Protein AF-A0A970UV21-F1 (afdb_monomer)

Secondary structure (DSSP, 8-state):
--HHHHHHHHHHHHHHTT-HHHHHHHHTS-HHHHHHHHT-SSGGG--HHHHHHHHHHHHHHHHHHHS-GGGGSSS--

pLDDT: mean 85.82, std 15.99, range [39.19, 96.88]

Mean predicted aligned error: 6.58 Å

Foldseek 3Di:
DDPLVVLVVLCVLCVVVVCLVVLCVQLVHDSVLLVVLSVDPDPVVCDDSSVSSVVSSVVVVVVSVVPPPVVVPPVPD

Solvent-accessible surface area (backbone atoms only — not comparable to full-atom values): 4531 Å² total; per-residue (Å²): 134,56,72,64,56,53,37,48,52,51,49,49,59,38,50,75,72,66,36,55,62,54,49,13,60,78,46,73,48,56,53,68,53,47,54,52,44,60,67,44,90,51,74,89,66,51,46,74,72,29,34,42,35,52,56,48,50,51,53,50,48,50,52,60,70,64,52,62,81,73,67,74,68,71,79,77,117

Radius of gyration: 13.64 Å; Cα contacts (8 Å, |Δi|>4): 59; chains: 1; bounding box: 36×24×35 Å

Structure (mmCIF, N/CA/C/O backbone):
data_AF-A0A970UV21-F1
#
_entry.id   AF-A0A970UV21-F1
#
loop_
_atom_site.group_PDB
_atom_site.id
_atom_site.type_symbol
_atom_site.label_atom_id
_atom_site.label_alt_id
_atom_site.label_comp_id
_atom_site.label_asym_id
_atom_site.label_entity_id
_atom_site.label_seq_id
_atom_site.pdbx_PDB_ins_code
_atom_site.Cartn_x
_atom_site.Cartn_y
_atom_site.Cartn_z
_atom_site.occupancy
_atom_site.B_iso_or_equiv
_atom_site.auth_seq_id
_atom_site.auth_comp_id
_atom_site.auth_asym_id
_atom_site.auth_atom_id
_atom_site.pdbx_PDB_model_num
ATOM 1 N N . M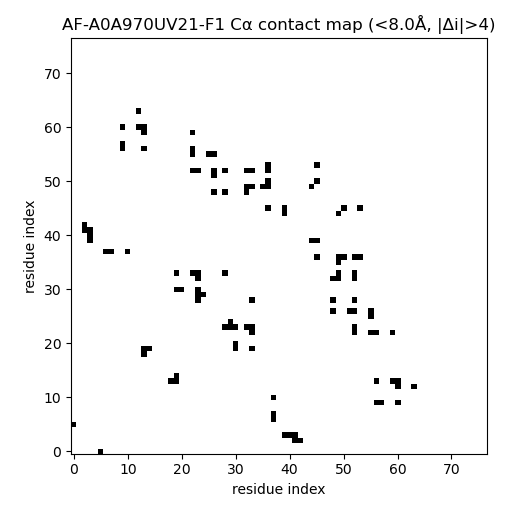ET A 1 1 ? 5.468 12.650 9.802 1.00 63.62 1 MET A N 1
ATOM 2 C CA . MET A 1 1 ? 4.875 12.427 8.472 1.00 63.62 1 MET A CA 1
ATOM 3 C C . MET A 1 1 ? 3.444 11.999 8.693 1.00 63.62 1 MET A C 1
ATOM 5 O O . MET A 1 1 ? 3.219 11.080 9.477 1.00 63.62 1 MET A O 1
ATOM 9 N N . GLU A 1 2 ? 2.492 12.715 8.113 1.00 85.19 2 GLU A N 1
ATOM 10 C CA . GLU A 1 2 ? 1.077 12.391 8.281 1.00 85.19 2 GLU A CA 1
ATOM 11 C C . GLU A 1 2 ? 0.723 11.125 7.485 1.00 85.19 2 GLU A C 1
ATOM 13 O O . GLU A 1 2 ? 1.278 10.867 6.418 1.00 85.19 2 GLU A O 1
ATOM 18 N N . PHE A 1 3 ? -0.226 10.323 7.976 1.00 88.00 3 PHE A N 1
ATOM 19 C CA . PHE A 1 3 ? -0.656 9.071 7.331 1.00 88.00 3 PHE A CA 1
ATOM 20 C C . PHE A 1 3 ? -0.971 9.229 5.834 1.00 88.00 3 PHE A C 1
ATOM 22 O O . PHE A 1 3 ? -0.576 8.411 5.003 1.00 88.00 3 PHE A O 1
ATOM 29 N N . LYS A 1 4 ? -1.669 10.312 5.481 1.00 89.75 4 LYS A N 1
ATOM 30 C CA . LYS A 1 4 ? -2.043 10.607 4.095 1.00 89.75 4 LYS A CA 1
ATOM 31 C C . LYS A 1 4 ? -0.833 10.906 3.217 1.00 89.75 4 LYS A C 1
ATOM 33 O O . LYS A 1 4 ? -0.851 10.559 2.041 1.00 89.75 4 LYS A O 1
ATOM 38 N N . GLU A 1 5 ? 0.197 11.541 3.766 1.00 90.31 5 GLU A N 1
ATOM 39 C CA . GLU A 1 5 ? 1.446 11.794 3.045 1.00 90.31 5 GLU A CA 1
ATOM 40 C C . GLU A 1 5 ? 2.162 10.476 2.757 1.00 90.31 5 GLU A C 1
ATOM 42 O O . GLU A 1 5 ? 2.546 10.237 1.616 1.00 90.31 5 GLU A O 1
ATOM 47 N N . GLN A 1 6 ? 2.228 9.577 3.746 1.00 89.50 6 GLN A N 1
ATOM 48 C CA . GLN A 1 6 ? 2.806 8.241 3.573 1.00 89.50 6 GLN A CA 1
ATOM 49 C C . GLN A 1 6 ? 2.079 7.435 2.493 1.00 89.50 6 GLN A C 1
ATOM 51 O O . GLN A 1 6 ? 2.720 6.873 1.606 1.00 89.50 6 GLN A O 1
ATOM 56 N N . LEU A 1 7 ? 0.741 7.391 2.526 1.00 92.00 7 LEU A N 1
ATOM 57 C CA . LEU A 1 7 ? -0.039 6.693 1.500 1.00 92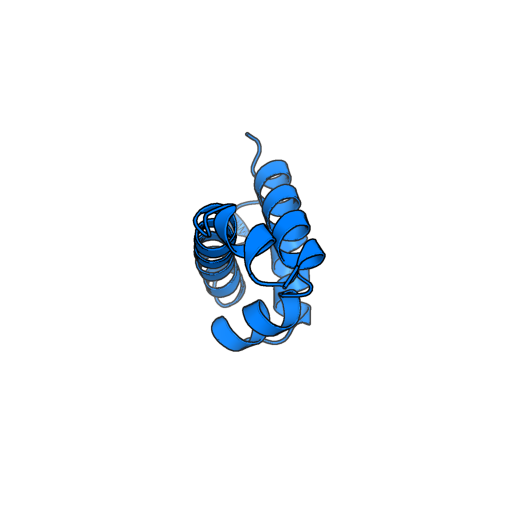.00 7 LEU A CA 1
ATOM 58 C C . LEU A 1 7 ? 0.191 7.275 0.104 1.00 92.00 7 LEU A C 1
ATOM 60 O O . LEU A 1 7 ? 0.359 6.511 -0.846 1.00 92.00 7 LEU A O 1
ATOM 64 N N . LYS A 1 8 ? 0.223 8.606 -0.020 1.00 92.56 8 LYS A N 1
ATOM 65 C CA . LYS A 1 8 ? 0.478 9.279 -1.299 1.00 92.56 8 LYS A CA 1
ATOM 66 C C . LYS A 1 8 ? 1.882 9.001 -1.822 1.00 92.56 8 LYS A C 1
ATOM 68 O O . LYS A 1 8 ? 2.024 8.728 -3.010 1.00 92.56 8 LYS A O 1
ATOM 73 N N . GLU A 1 9 ? 2.899 9.036 -0.963 1.00 92.31 9 GLU A N 1
ATOM 74 C CA . GLU A 1 9 ? 4.279 8.730 -1.352 1.00 92.31 9 GLU A CA 1
ATOM 75 C C . GLU A 1 9 ? 4.393 7.285 -1.853 1.00 92.31 9 GLU A C 1
ATOM 77 O O . GLU A 1 9 ? 4.887 7.043 -2.954 1.00 92.31 9 GLU A O 1
ATOM 82 N N . MET A 1 10 ? 3.863 6.322 -1.093 1.00 92.00 10 MET A N 1
ATOM 83 C CA . MET A 1 10 ? 3.867 4.916 -1.503 1.00 92.00 10 MET A CA 1
ATOM 84 C C . MET A 1 10 ? 3.115 4.711 -2.819 1.00 92.00 10 MET A C 1
ATOM 86 O O . MET A 1 10 ? 3.609 4.027 -3.717 1.00 92.00 10 MET A O 1
ATOM 90 N N . GLN A 1 11 ? 1.941 5.333 -2.964 1.00 93.12 11 GLN A N 1
ATOM 91 C CA . GLN A 1 11 ? 1.174 5.268 -4.201 1.00 93.12 11 GLN A CA 1
ATOM 92 C C . GLN A 1 11 ? 1.971 5.832 -5.376 1.00 93.12 11 GLN A C 1
ATOM 94 O O . GLN A 1 11 ? 1.965 5.217 -6.441 1.00 93.12 11 GLN A O 1
ATOM 99 N N . ALA A 1 12 ? 2.645 6.970 -5.203 1.00 92.75 12 ALA A N 1
ATOM 100 C CA . ALA A 1 12 ? 3.439 7.599 -6.251 1.00 92.75 12 ALA A CA 1
ATOM 101 C C . ALA A 1 12 ? 4.564 6.670 -6.725 1.00 92.75 12 ALA A C 1
ATOM 103 O O . ALA A 1 12 ? 4.649 6.392 -7.918 1.00 92.75 12 ALA A O 1
ATOM 104 N N . ILE A 1 13 ? 5.339 6.102 -5.796 1.00 91.00 13 ILE A N 1
ATOM 105 C CA . ILE A 1 13 ? 6.445 5.179 -6.102 1.00 91.00 13 ILE A CA 1
ATOM 106 C C . ILE A 1 13 ? 5.940 3.946 -6.863 1.00 91.00 13 ILE A C 1
ATOM 108 O O . ILE A 1 13 ? 6.474 3.573 -7.908 1.00 91.00 13 ILE A O 1
ATOM 112 N N . ILE A 1 14 ? 4.873 3.319 -6.364 1.00 90.25 14 ILE A N 1
ATOM 113 C CA . ILE A 1 14 ? 4.315 2.104 -6.971 1.00 90.25 14 ILE A CA 1
ATOM 114 C C . ILE A 1 14 ? 3.676 2.414 -8.334 1.00 90.25 14 ILE A C 1
ATOM 116 O O . ILE A 1 14 ? 3.766 1.608 -9.265 1.00 90.25 14 ILE A O 1
ATOM 120 N N . SER A 1 15 ? 3.042 3.580 -8.476 1.00 88.69 15 SER A N 1
ATOM 121 C CA . SER A 1 15 ? 2.414 4.010 -9.731 1.00 88.69 15 SER A CA 1
ATOM 122 C C . SER A 1 15 ? 3.446 4.369 -10.794 1.00 88.69 15 SER A C 1
ATOM 124 O O . SER A 1 15 ? 3.254 4.003 -11.951 1.00 88.69 15 SER A O 1
ATOM 126 N N . GLU A 1 16 ? 4.554 5.014 -10.419 1.00 87.69 16 GLU A N 1
ATOM 127 C CA . GLU A 1 16 ? 5.658 5.349 -11.326 1.00 87.69 16 GLU A CA 1
ATOM 128 C C . GLU A 1 16 ? 6.218 4.091 -12.003 1.00 87.69 16 GLU A C 1
ATOM 130 O O . GLU A 1 16 ? 6.427 4.064 -13.216 1.00 87.69 16 GLU A O 1
ATOM 135 N N . LYS A 1 17 ? 6.369 3.000 -11.242 1.00 82.75 17 LYS A N 1
ATOM 136 C CA . LYS A 1 17 ? 6.806 1.703 -11.778 1.00 82.75 17 LYS A CA 1
ATOM 137 C C . LYS A 1 17 ? 5.689 0.909 -12.467 1.00 82.75 17 LYS A C 1
ATOM 139 O O . LYS A 1 17 ? 5.947 -0.176 -12.976 1.00 82.75 17 LYS A O 1
ATOM 144 N N . LYS A 1 18 ? 4.460 1.440 -12.536 1.00 87.81 18 LYS A N 1
ATOM 145 C CA . LYS A 1 18 ? 3.252 0.770 -13.067 1.00 87.81 18 LYS A CA 1
ATOM 146 C C . LYS A 1 18 ? 2.922 -0.544 -12.342 1.00 87.81 18 LYS A C 1
ATOM 148 O O . LYS A 1 18 ? 2.390 -1.479 -12.935 1.00 87.81 18 LYS A O 1
ATOM 153 N N . TRP A 1 19 ? 3.215 -0.627 -11.045 1.00 91.62 19 TRP A N 1
ATOM 154 C CA . TRP A 1 19 ? 3.135 -1.866 -10.261 1.00 91.62 19 TRP A CA 1
ATOM 155 C C . TRP A 1 19 ? 1.845 -2.034 -9.450 1.00 91.62 19 TRP A C 1
ATOM 157 O O . TRP A 1 19 ? 1.714 -3.000 -8.705 1.00 91.62 19 TRP A O 1
ATOM 167 N N . LEU A 1 20 ? 0.840 -1.169 -9.622 1.00 91.75 20 LEU A N 1
ATOM 168 C CA . LEU A 1 20 ? -0.448 -1.300 -8.919 1.00 91.75 20 LEU A CA 1
ATOM 169 C C . LEU A 1 20 ? -1.148 -2.647 -9.189 1.00 91.75 20 LEU A C 1
ATOM 171 O O . LEU A 1 20 ? -1.737 -3.229 -8.280 1.00 91.75 20 LEU A O 1
ATOM 175 N N . GLY A 1 21 ? -1.048 -3.176 -10.415 1.00 92.31 21 GLY A N 1
ATOM 176 C CA . GLY A 1 21 ? -1.572 -4.508 -10.755 1.00 92.31 21 GLY A CA 1
ATOM 177 C C . GLY A 1 21 ? -0.790 -5.650 -10.096 1.00 92.31 21 GLY A C 1
ATOM 178 O O . GLY A 1 21 ? -1.376 -6.643 -9.661 1.00 92.31 21 GLY A O 1
ATOM 179 N N . VAL A 1 22 ? 0.526 -5.482 -9.949 1.00 93.88 22 VAL A N 1
ATOM 180 C CA . VAL A 1 22 ? 1.388 -6.433 -9.232 1.00 93.88 22 VAL A CA 1
ATOM 181 C C . VAL A 1 22 ? 1.046 -6.426 -7.745 1.00 93.88 22 VAL A C 1
ATOM 183 O O . VAL A 1 22 ? 0.877 -7.491 -7.159 1.00 93.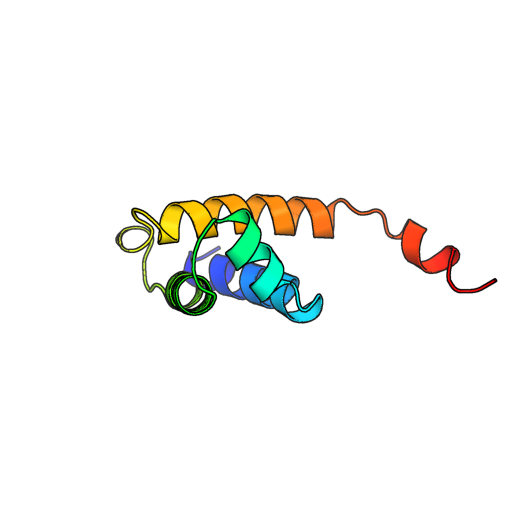88 22 VAL A O 1
ATOM 186 N N . LEU A 1 23 ? 0.848 -5.244 -7.155 1.00 95.31 23 LEU A N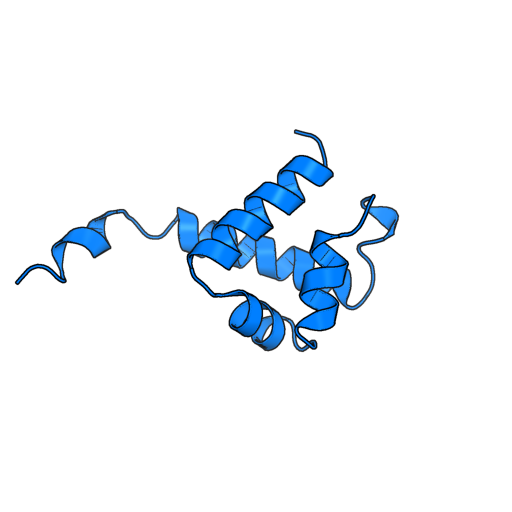 1
ATOM 187 C CA . LEU A 1 23 ? 0.413 -5.094 -5.768 1.00 95.31 23 LEU A CA 1
ATOM 188 C C . LEU A 1 23 ? -0.937 -5.778 -5.521 1.00 95.31 23 LEU A C 1
ATOM 190 O O . LEU A 1 23 ? -1.082 -6.498 -4.535 1.00 95.31 23 LEU A O 1
ATOM 194 N N . ALA A 1 24 ? -1.905 -5.598 -6.425 1.00 95.94 24 ALA A N 1
ATOM 195 C CA . ALA A 1 24 ? -3.200 -6.273 -6.359 1.00 95.94 24 ALA A CA 1
ATOM 196 C C . ALA A 1 24 ? -3.038 -7.804 -6.371 1.00 95.94 24 ALA A C 1
ATOM 198 O O . ALA A 1 24 ? -3.566 -8.493 -5.497 1.00 95.94 24 ALA A O 1
ATOM 199 N N . THR A 1 25 ? -2.215 -8.315 -7.294 1.00 96.06 25 THR A N 1
ATOM 200 C CA . THR A 1 25 ? -1.916 -9.749 -7.434 1.00 96.06 25 THR A CA 1
ATOM 201 C C . THR A 1 25 ? -1.241 -10.314 -6.183 1.00 96.06 25 THR A C 1
ATOM 203 O O . THR A 1 25 ? -1.731 -11.287 -5.616 1.00 96.06 25 THR A O 1
ATOM 206 N N . ARG A 1 26 ? -0.164 -9.680 -5.694 1.00 95.00 26 ARG A N 1
ATOM 207 C CA . ARG A 1 26 ? 0.559 -10.102 -4.478 1.00 95.00 26 ARG A CA 1
ATOM 208 C C . ARG A 1 26 ? -0.317 -10.046 -3.227 1.00 95.00 26 ARG A C 1
ATOM 210 O O . ARG A 1 26 ? -0.199 -10.887 -2.342 1.00 95.00 26 ARG A O 1
ATOM 217 N N . SER A 1 27 ? -1.226 -9.078 -3.171 1.00 95.81 27 SER A N 1
ATOM 218 C CA . SER A 1 27 ? -2.161 -8.917 -2.055 1.00 95.81 27 SER A CA 1
ATOM 219 C C . SER A 1 27 ? -3.374 -9.852 -2.138 1.00 95.81 27 SER A C 1
ATOM 221 O O . SER A 1 27 ? -4.136 -9.936 -1.172 1.00 95.81 27 SER A O 1
ATOM 223 N N . GLY A 1 28 ? -3.574 -10.542 -3.269 1.00 96.25 28 GLY A N 1
ATOM 224 C CA . GLY A 1 28 ? -4.726 -11.411 -3.517 1.00 96.25 28 GLY A CA 1
ATOM 225 C C . GLY A 1 28 ? -6.056 -10.653 -3.560 1.00 96.25 28 GLY A C 1
ATOM 226 O O . GLY A 1 28 ? -7.059 -11.146 -3.046 1.00 96.25 28 GLY A O 1
ATOM 227 N N . VAL A 1 29 ? -6.061 -9.431 -4.099 1.00 96.25 29 VAL A N 1
ATOM 228 C CA . VAL A 1 29 ? -7.251 -8.569 -4.178 1.00 96.25 29 VAL A CA 1
ATOM 229 C C . VAL A 1 29 ? -7.390 -7.945 -5.562 1.00 96.25 29 VAL A C 1
ATOM 231 O O . VAL A 1 29 ? -6.442 -7.886 -6.338 1.00 96.25 29 VAL A O 1
ATOM 234 N N . GLU A 1 30 ? -8.566 -7.399 -5.858 1.00 96.06 30 GLU A N 1
ATOM 235 C CA . GLU A 1 30 ? -8.760 -6.590 -7.059 1.00 96.06 30 GLU A CA 1
ATOM 236 C C . GLU A 1 30 ? -8.025 -5.244 -6.987 1.00 96.06 30 GLU A C 1
ATOM 238 O O . GLU A 1 30 ? -7.906 -4.626 -5.925 1.00 96.06 30 GLU A O 1
ATOM 243 N N . VAL A 1 31 ? -7.638 -4.717 -8.151 1.00 93.75 31 VAL A N 1
ATOM 244 C CA . VAL A 1 31 ? -6.991 -3.399 -8.289 1.00 93.75 31 VAL A CA 1
ATOM 245 C C . VAL A 1 31 ? -7.845 -2.273 -7.685 1.00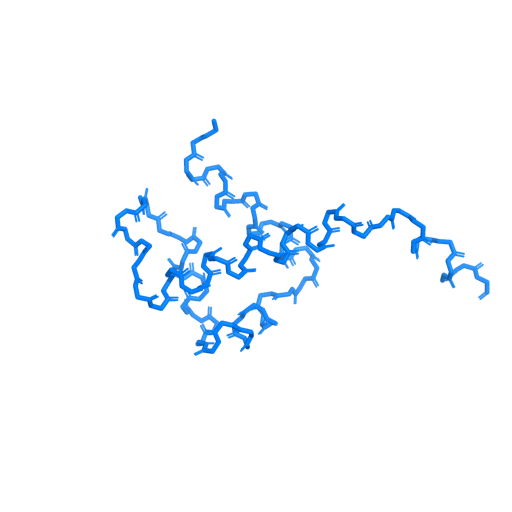 93.75 31 VAL A C 1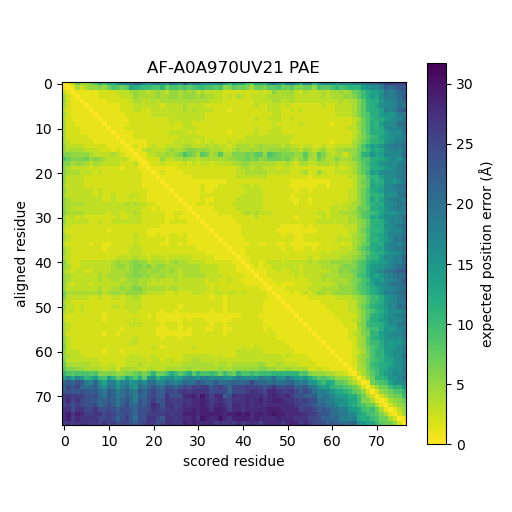
ATOM 247 O O . VAL A 1 31 ? -7.312 -1.339 -7.089 1.00 93.75 31 VAL A O 1
ATOM 250 N N . ARG A 1 32 ? -9.180 -2.373 -7.743 1.00 95.44 32 ARG A N 1
ATOM 251 C CA . ARG A 1 32 ? -10.083 -1.415 -7.079 1.00 95.44 32 ARG A CA 1
ATOM 252 C C . ARG A 1 32 ? -9.819 -1.327 -5.571 1.00 95.44 32 ARG A C 1
ATOM 254 O O . ARG A 1 32 ? -9.828 -0.234 -5.011 1.00 95.44 32 ARG A O 1
ATOM 261 N N . THR A 1 33 ? -9.550 -2.453 -4.913 1.00 96.06 33 THR A N 1
ATOM 262 C CA . THR A 1 33 ? -9.221 -2.490 -3.480 1.00 96.06 33 THR A CA 1
ATOM 263 C C . THR A 1 33 ? -7.892 -1.801 -3.197 1.00 96.06 33 THR A C 1
ATOM 265 O O . THR A 1 33 ? -7.755 -1.143 -2.166 1.00 96.06 33 THR A O 1
ATOM 268 N N . VAL A 1 34 ? -6.938 -1.882 -4.127 1.00 95.81 34 VAL A N 1
ATOM 269 C CA . VAL A 1 34 ? -5.674 -1.143 -4.039 1.00 95.81 34 VAL A CA 1
ATOM 270 C C . VAL A 1 34 ? -5.918 0.365 -4.071 1.00 95.81 34 VAL A C 1
ATOM 272 O O . VAL A 1 34 ? -5.486 1.067 -3.160 1.00 95.81 34 VAL A O 1
ATOM 275 N N . TYR A 1 35 ? -6.697 0.863 -5.036 1.00 94.75 35 TYR A N 1
ATOM 276 C CA . TYR A 1 35 ? -7.066 2.284 -5.084 1.00 94.75 35 TYR A CA 1
ATOM 277 C C . TYR A 1 35 ? -7.829 2.739 -3.834 1.00 94.75 35 TYR A C 1
ATOM 279 O O . TYR A 1 35 ? -7.521 3.783 -3.266 1.00 94.75 35 TYR A O 1
ATOM 287 N N . ASN A 1 36 ? -8.776 1.933 -3.349 1.00 95.19 36 ASN A N 1
ATOM 288 C CA . ASN A 1 36 ? -9.509 2.230 -2.116 1.00 95.19 36 ASN A CA 1
ATOM 289 C C . ASN A 1 36 ? -8.591 2.286 -0.884 1.00 95.19 36 ASN A C 1
ATOM 291 O O . ASN A 1 36 ? -8.853 3.045 0.047 1.00 95.19 36 ASN A O 1
ATOM 295 N N . THR A 1 37 ? -7.513 1.498 -0.872 1.00 95.88 37 THR A N 1
ATOM 296 C CA . THR A 1 37 ? -6.508 1.528 0.199 1.00 95.88 37 THR A CA 1
ATOM 297 C C . THR A 1 37 ? -5.745 2.851 0.178 1.00 95.88 37 THR A C 1
ATOM 299 O O . THR A 1 37 ? -5.672 3.512 1.208 1.00 95.88 37 THR A O 1
ATOM 302 N N . PHE A 1 38 ? -5.265 3.301 -0.986 1.00 95.12 38 PHE A N 1
ATOM 303 C CA . PHE A 1 38 ? -4.553 4.583 -1.097 1.00 95.12 38 PHE A CA 1
ATOM 304 C C . PHE A 1 38 ? -5.448 5.818 -0.906 1.00 95.12 38 PHE A C 1
ATOM 306 O O . PHE A 1 38 ? -4.958 6.871 -0.513 1.00 95.12 38 PHE A O 1
ATOM 313 N N . ASN A 1 39 ? -6.762 5.678 -1.099 1.00 94.75 39 ASN A N 1
ATOM 314 C CA . ASN A 1 39 ? -7.748 6.730 -0.831 1.00 94.75 39 ASN A CA 1
ATOM 315 C C . ASN A 1 39 ? -8.278 6.744 0.620 1.00 94.75 39 ASN A C 1
ATOM 317 O O . ASN A 1 39 ? -9.161 7.548 0.933 1.00 94.75 39 ASN A O 1
ATOM 321 N N . SER A 1 40 ? -7.788 5.863 1.499 1.00 94.50 40 SER A N 1
ATOM 322 C CA . SER A 1 40 ? -8.254 5.782 2.892 1.00 94.50 40 SER A CA 1
ATOM 323 C C . SER A 1 40 ? -7.895 7.051 3.673 1.00 94.50 40 SER A C 1
ATOM 325 O O . SER A 1 40 ? -6.803 7.600 3.513 1.00 94.50 40 SER A O 1
ATOM 327 N N . GLN A 1 41 ? -8.809 7.544 4.516 1.00 90.62 41 GLN A N 1
ATOM 328 C CA . GLN A 1 41 ? -8.616 8.828 5.205 1.00 90.62 41 GLN A CA 1
ATOM 329 C C . GLN A 1 41 ? -7.886 8.691 6.545 1.00 90.62 41 GLN A C 1
ATOM 331 O O . GLN A 1 41 ? -7.263 9.656 6.992 1.00 90.62 41 GLN A O 1
ATOM 336 N N . SER A 1 42 ? -7.930 7.508 7.160 1.00 91.88 42 SER A N 1
ATOM 337 C CA . SER A 1 42 ? -7.266 7.202 8.429 1.00 91.88 42 SER A CA 1
ATOM 338 C C . SER A 1 42 ? -6.784 5.747 8.500 1.00 91.88 42 SER A C 1
ATOM 340 O O . SER A 1 42 ? -7.210 4.888 7.723 1.00 91.88 42 SER A O 1
ATOM 342 N N . TYR A 1 43 ? -5.919 5.456 9.476 1.00 89.06 43 TYR A N 1
ATOM 343 C CA . TYR A 1 43 ? -5.464 4.094 9.775 1.00 89.06 43 TYR A CA 1
ATOM 344 C C . TYR A 1 43 ? -6.613 3.146 10.144 1.00 89.06 43 TYR A C 1
ATOM 346 O O . TYR A 1 43 ? -6.534 1.951 9.864 1.00 89.06 43 TYR A O 1
ATOM 354 N N . ASP A 1 44 ? -7.702 3.663 10.716 1.00 92.19 44 ASP A N 1
ATOM 355 C CA . ASP A 1 44 ? -8.857 2.852 11.109 1.00 92.19 44 ASP A CA 1
ATOM 356 C C . ASP A 1 44 ? -9.598 2.230 9.926 1.00 92.19 44 ASP A C 1
ATOM 358 O O . ASP A 1 44 ? -10.292 1.224 10.102 1.00 92.19 44 ASP A O 1
ATOM 362 N N . GLU A 1 45 ? -9.445 2.792 8.727 1.00 91.12 45 GLU A N 1
ATOM 363 C CA . GLU A 1 45 ? -9.980 2.227 7.487 1.00 91.12 45 GLU A CA 1
ATOM 364 C C . GLU A 1 45 ? -9.101 1.099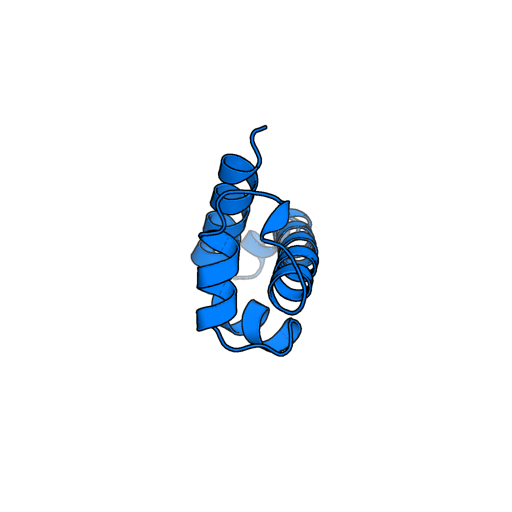 6.920 1.00 91.12 45 GLU A C 1
ATOM 366 O O . GLU A 1 45 ? -9.564 0.292 6.106 1.00 91.12 45 GLU A O 1
ATOM 371 N N . ILE A 1 46 ? -7.840 1.000 7.354 1.00 93.69 46 ILE A N 1
ATOM 372 C CA . ILE A 1 46 ? -6.875 -0.004 6.892 1.00 93.69 46 ILE A CA 1
ATOM 373 C C . ILE A 1 46 ? -7.099 -1.315 7.653 1.00 93.69 46 ILE A C 1
ATOM 375 O O . ILE A 1 46 ? -6.342 -1.723 8.531 1.00 93.69 46 ILE A O 1
ATOM 379 N N . LYS A 1 47 ? -8.189 -2.000 7.305 1.00 93.56 47 LYS A N 1
ATOM 380 C CA . LYS A 1 47 ? -8.601 -3.282 7.895 1.00 93.56 47 LYS A CA 1
ATOM 381 C C . LYS A 1 47 ? -8.865 -4.326 6.809 1.00 93.56 47 LYS A C 1
ATOM 383 O O . LYS A 1 47 ? -9.042 -4.006 5.632 1.00 93.56 47 LYS A O 1
ATOM 388 N N . GLY A 1 48 ? -8.856 -5.601 7.199 1.00 95.06 48 GLY A N 1
ATOM 389 C CA . GLY A 1 48 ? -9.159 -6.725 6.306 1.00 95.06 48 GLY A CA 1
ATOM 390 C C . GLY A 1 48 ? -8.292 -6.741 5.040 1.00 95.06 48 GLY A C 1
ATOM 391 O O . GLY A 1 48 ? -7.064 -6.770 5.116 1.00 95.06 48 GLY A O 1
ATOM 392 N N . ALA A 1 49 ? -8.931 -6.709 3.869 1.00 94.88 49 ALA A N 1
ATOM 393 C CA . ALA A 1 49 ? -8.249 -6.714 2.575 1.00 94.88 49 ALA A CA 1
ATOM 394 C C . ALA A 1 49 ? -7.333 -5.492 2.364 1.00 94.88 49 ALA A C 1
ATOM 396 O O . ALA A 1 49 ? -6.234 -5.642 1.834 1.00 94.88 49 ALA A O 1
ATOM 397 N N . ARG A 1 50 ? -7.726 -4.301 2.841 1.00 94.56 50 ARG A N 1
ATOM 398 C CA . ARG A 1 50 ? -6.906 -3.081 2.720 1.00 94.56 50 ARG A CA 1
ATOM 399 C C . ARG A 1 50 ? -5.637 -3.156 3.564 1.00 94.56 50 ARG A C 1
ATOM 401 O O . ARG A 1 50 ? -4.594 -2.665 3.153 1.00 94.56 50 ARG A O 1
ATOM 408 N N . LEU A 1 51 ? -5.695 -3.837 4.711 1.00 95.56 51 LEU A N 1
ATOM 409 C CA . LEU A 1 51 ? -4.512 -4.077 5.541 1.00 95.56 51 LEU A CA 1
ATOM 410 C C . LEU A 1 51 ? -3.491 -4.979 4.836 1.00 95.56 51 LEU A C 1
ATOM 412 O O . LEU A 1 51 ? -2.290 -4.750 4.966 1.00 95.56 51 LEU A O 1
ATOM 416 N N . LYS A 1 52 ? -3.952 -5.983 4.077 1.00 96.25 52 LYS A N 1
ATOM 417 C CA . LYS A 1 52 ? -3.061 -6.819 3.256 1.00 96.25 52 LYS A CA 1
ATOM 418 C C . LYS A 1 52 ? -2.356 -5.978 2.195 1.00 96.25 52 LYS A C 1
ATOM 420 O O . LYS A 1 52 ? -1.134 -6.028 2.118 1.00 96.25 52 LYS A O 1
ATOM 425 N N . VAL A 1 53 ? -3.117 -5.152 1.471 1.00 96.88 53 VAL A N 1
ATOM 426 C CA . VAL A 1 53 ? -2.571 -4.213 0.479 1.00 96.88 53 VAL A CA 1
ATOM 427 C C . VAL A 1 53 ? -1.551 -3.278 1.108 1.00 96.88 53 VAL A C 1
ATOM 429 O O . VAL A 1 53 ? -0.462 -3.127 0.575 1.00 96.88 53 VAL A O 1
ATOM 432 N N . TYR A 1 54 ? -1.877 -2.672 2.248 1.00 95.81 54 TYR A N 1
ATOM 433 C CA . TYR A 1 54 ? -0.992 -1.726 2.919 1.00 95.81 54 TYR A CA 1
ATOM 434 C C . TYR A 1 54 ? 0.344 -2.366 3.320 1.00 95.81 54 TYR A C 1
ATOM 436 O O . TYR A 1 54 ? 1.406 -1.822 3.031 1.00 95.81 54 TYR A O 1
ATOM 444 N N . LYS A 1 55 ? 0.305 -3.560 3.926 1.00 95.38 55 LYS A N 1
ATOM 445 C CA . LYS A 1 55 ? 1.519 -4.304 4.296 1.00 95.38 55 LYS A CA 1
ATOM 446 C C . LYS A 1 55 ? 2.364 -4.673 3.082 1.00 95.38 55 LYS A C 1
ATOM 448 O O . LYS A 1 55 ? 3.585 -4.590 3.145 1.00 95.38 55 LYS A O 1
ATOM 453 N N . GLU A 1 56 ? 1.725 -5.095 1.998 1.00 96.38 56 GLU A N 1
ATOM 454 C CA . GLU A 1 56 ? 2.434 -5.489 0.784 1.00 96.38 56 GLU A CA 1
ATOM 455 C C . GLU A 1 56 ? 2.994 -4.277 0.029 1.00 96.38 56 GLU A C 1
ATOM 457 O O . GLU A 1 56 ? 4.100 -4.339 -0.496 1.00 96.38 56 GLU A O 1
ATOM 462 N N . ALA A 1 57 ? 2.290 -3.142 0.054 1.00 94.69 57 ALA A N 1
ATOM 463 C CA . ALA A 1 57 ? 2.768 -1.881 -0.499 1.00 94.69 57 ALA A CA 1
ATOM 464 C C . ALA A 1 57 ? 4.044 -1.401 0.203 1.00 94.69 57 ALA A C 1
ATOM 466 O O . ALA A 1 57 ? 4.975 -0.992 -0.484 1.00 94.69 57 ALA A O 1
ATOM 467 N N . ILE A 1 58 ? 4.118 -1.510 1.537 1.00 94.06 58 ILE A N 1
ATOM 468 C CA . ILE A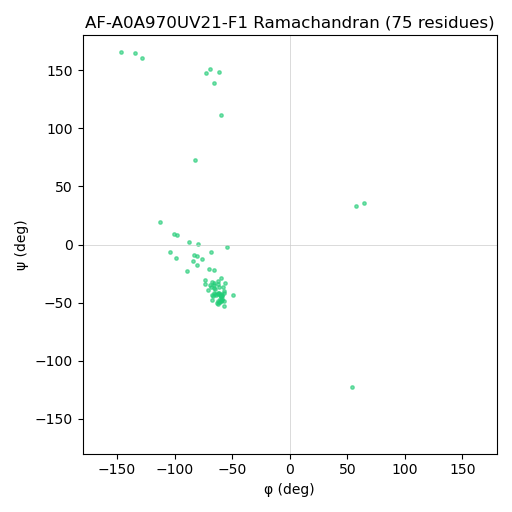 1 58 ? 5.338 -1.189 2.299 1.00 94.06 58 ILE A CA 1
A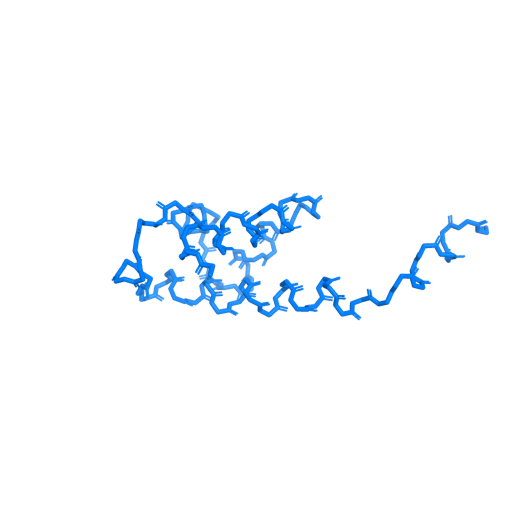TOM 469 C C . ILE A 1 58 ? 6.512 -2.035 1.800 1.00 94.06 58 ILE A C 1
ATOM 471 O O . ILE A 1 58 ? 7.524 -1.481 1.386 1.00 94.06 58 ILE A O 1
ATOM 475 N N . LYS A 1 59 ? 6.349 -3.363 1.741 1.00 93.75 59 LYS A N 1
ATOM 476 C CA . LYS A 1 59 ? 7.408 -4.258 1.248 1.00 93.75 59 LYS A CA 1
ATOM 477 C C . LYS A 1 59 ? 7.823 -3.930 -0.181 1.00 93.75 59 LYS A C 1
ATOM 479 O O . LYS A 1 59 ? 9.007 -3.912 -0.478 1.00 93.75 59 LYS A O 1
ATOM 484 N N . MET A 1 60 ? 6.863 -3.664 -1.067 1.00 92.75 60 MET A N 1
ATOM 485 C CA . MET A 1 60 ? 7.163 -3.315 -2.456 1.00 92.75 60 MET A CA 1
ATOM 486 C C . MET A 1 60 ? 7.918 -1.993 -2.560 1.00 92.75 60 MET A C 1
ATOM 488 O O . MET A 1 60 ? 8.811 -1.870 -3.390 1.00 92.75 60 MET A O 1
ATOM 492 N N . VAL A 1 61 ? 7.586 -1.003 -1.733 1.00 91.25 61 VAL A N 1
ATOM 493 C CA . VAL A 1 61 ? 8.333 0.258 -1.683 1.00 91.25 61 VAL A CA 1
ATOM 494 C C . VAL A 1 61 ? 9.744 0.022 -1.160 1.00 91.25 61 VAL A C 1
ATOM 496 O O . VAL A 1 61 ? 10.682 0.557 -1.746 1.00 91.25 61 VAL A O 1
ATOM 499 N N . ASP A 1 62 ? 9.912 -0.811 -0.135 1.00 90.12 62 ASP A N 1
ATOM 500 C CA . ASP A 1 62 ? 11.231 -1.198 0.365 1.00 90.12 62 ASP A CA 1
ATOM 501 C C . ASP A 1 62 ? 12.035 -1.950 -0.705 1.00 90.12 62 ASP A C 1
ATOM 503 O O . ASP A 1 62 ? 13.201 -1.636 -0.914 1.00 90.12 62 ASP A O 1
ATOM 507 N N . GLU A 1 63 ? 11.425 -2.870 -1.459 1.00 87.75 63 GLU A N 1
ATOM 508 C CA . GLU A 1 63 ? 12.038 -3.538 -2.619 1.00 87.75 63 GLU A CA 1
ATOM 509 C C . GLU A 1 63 ? 12.468 -2.517 -3.686 1.00 87.75 63 GLU A C 1
ATOM 511 O O . GLU A 1 63 ? 13.607 -2.544 -4.140 1.00 87.75 63 GLU A O 1
ATOM 516 N N . ILE A 1 64 ? 11.601 -1.567 -4.057 1.00 84.81 64 ILE A N 1
ATOM 517 C CA . ILE A 1 64 ? 11.915 -0.539 -5.065 1.00 84.81 64 ILE A CA 1
ATOM 518 C C . ILE A 1 64 ? 13.050 0.377 -4.597 1.00 84.81 64 ILE A C 1
ATOM 520 O O . ILE A 1 64 ? 13.933 0.702 -5.387 1.00 84.81 64 ILE A O 1
ATOM 524 N N . LYS A 1 65 ? 13.020 0.815 -3.333 1.00 83.25 65 LYS A N 1
ATOM 525 C CA . LYS A 1 65 ? 14.027 1.719 -2.758 1.00 83.25 65 LYS A CA 1
ATOM 526 C C . LYS A 1 65 ? 15.356 1.006 -2.483 1.00 83.25 65 LYS A C 1
ATOM 528 O O . LYS A 1 65 ? 16.399 1.649 -2.541 1.00 83.25 65 LYS A O 1
ATOM 533 N N . SER A 1 66 ? 15.325 -0.291 -2.170 1.00 78.12 66 SER A N 1
ATOM 534 C CA . SER A 1 66 ? 16.519 -1.102 -1.892 1.00 78.12 66 SER A CA 1
ATOM 535 C C . SER A 1 66 ? 17.188 -1.658 -3.142 1.00 78.12 66 SER A C 1
ATOM 537 O O . SER A 1 66 ? 18.343 -2.073 -3.053 1.00 78.12 66 SER A O 1
ATOM 539 N N . LEU A 1 67 ? 16.523 -1.632 -4.305 1.00 63.03 67 LEU A N 1
ATOM 540 C CA . LEU A 1 67 ? 17.187 -1.877 -5.582 1.00 63.03 67 LEU A CA 1
ATOM 541 C C . LEU A 1 67 ? 18.288 -0.817 -5.763 1.00 63.03 67 LEU A C 1
ATOM 543 O O . LEU A 1 67 ? 17.977 0.366 -5.930 1.00 63.03 67 LEU A O 1
ATOM 547 N N . PRO A 1 68 ? 19.580 -1.198 -5.713 1.00 54.47 68 PRO A N 1
ATOM 548 C CA . PRO A 1 68 ? 20.656 -0.237 -5.867 1.00 54.47 68 PRO A CA 1
ATOM 549 C C . PRO A 1 68 ? 20.546 0.413 -7.250 1.00 54.47 68 PRO A C 1
ATOM 551 O O . PRO A 1 68 ? 20.175 -0.238 -8.232 1.00 54.47 68 PRO A O 1
ATOM 554 N N . ALA A 1 69 ? 20.960 1.679 -7.358 1.00 55.00 69 ALA A N 1
ATOM 555 C CA . ALA A 1 69 ? 21.072 2.426 -8.619 1.00 55.00 69 ALA A CA 1
ATOM 556 C C . ALA A 1 69 ? 21.932 1.725 -9.706 1.00 55.00 69 ALA A C 1
ATOM 558 O O . ALA A 1 69 ? 22.029 2.198 -10.833 1.00 55.00 69 ALA A O 1
ATOM 559 N N . GLN A 1 70 ? 22.518 0.566 -9.394 1.00 47.97 70 GLN A N 1
ATOM 560 C CA . GLN A 1 70 ? 23.326 -0.292 -10.260 1.00 47.97 70 GLN A CA 1
ATOM 561 C C . GLN A 1 70 ? 22.554 -0.983 -11.398 1.00 47.97 70 GLN A C 1
ATOM 563 O O . GLN A 1 70 ? 23.174 -1.580 -12.270 1.00 47.97 70 GLN A O 1
ATOM 568 N N . SER A 1 71 ? 21.222 -0.881 -11.458 1.00 49.88 71 SER A N 1
ATOM 569 C CA . SER A 1 71 ? 20.463 -1.370 -12.628 1.00 49.88 71 SER A CA 1
ATOM 570 C C . SER A 1 71 ? 20.407 -0.363 -13.789 1.00 49.88 71 SER A C 1
ATOM 572 O O . SER A 1 71 ? 19.973 -0.721 -14.881 1.00 49.88 71 SER A O 1
ATOM 574 N N . ALA A 1 72 ? 20.858 0.883 -13.589 1.00 45.00 72 ALA A N 1
ATOM 575 C CA . ALA A 1 72 ? 20.915 1.893 -14.651 1.00 45.00 72 ALA A CA 1
ATOM 576 C C . ALA A 1 72 ? 22.081 1.679 -15.641 1.00 45.00 72 ALA A C 1
ATOM 578 O O . ALA A 1 72 ? 22.091 2.292 -16.704 1.00 45.00 72 ALA A O 1
ATOM 579 N N . GLU A 1 73 ? 23.037 0.799 -15.325 1.00 45.84 73 GLU A N 1
ATOM 580 C CA . GLU A 1 73 ? 24.259 0.598 -16.121 1.00 45.84 73 GLU A CA 1
ATOM 581 C C . GLU A 1 73 ? 24.249 -0.685 -16.976 1.00 45.84 73 GLU A C 1
ATOM 583 O O . GLU A 1 73 ? 25.144 -0.902 -17.787 1.00 45.84 73 GLU A O 1
ATOM 588 N N . VAL A 1 74 ? 23.233 -1.548 -16.833 1.00 48.06 74 VAL A N 1
ATOM 589 C CA . VAL A 1 74 ? 23.174 -2.842 -17.552 1.00 48.06 74 VAL A CA 1
ATOM 590 C C . VAL A 1 74 ? 22.288 -2.787 -18.807 1.00 48.06 74 VAL A C 1
ATOM 592 O O . VAL A 1 74 ? 22.355 -3.682 -19.641 1.00 48.06 74 VAL A O 1
ATOM 595 N N . LEU A 1 75 ? 21.504 -1.719 -19.001 1.00 45.88 75 LEU A N 1
ATOM 596 C CA . LEU A 1 75 ? 20.687 -1.506 -20.211 1.00 45.88 75 LEU A CA 1
ATOM 597 C C . LEU A 1 75 ? 21.317 -0.530 -21.224 1.00 45.88 75 LEU A C 1
ATOM 599 O O . LEU A 1 75 ? 20.660 -0.147 -22.188 1.00 45.88 75 LEU A O 1
ATOM 603 N N . SER A 1 76 ? 22.572 -0.124 -21.018 1.00 43.34 76 SER A N 1
ATOM 604 C CA . SER A 1 76 ? 23.318 0.787 -21.900 1.00 43.34 76 SER A CA 1
ATOM 605 C C . SER A 1 76 ? 24.508 0.130 -22.619 1.00 43.34 76 SER A C 1
ATOM 607 O O . SER A 1 76 ? 25.385 0.842 -23.107 1.00 43.34 76 SER A O 1
ATOM 609 N N . LYS A 1 77 ? 24.542 -1.207 -22.717 1.00 39.19 77 LYS A N 1
ATOM 610 C CA . LYS A 1 77 ? 25.495 -1.936 -23.571 1.00 39.19 77 LYS A CA 1
ATOM 611 C C . LYS A 1 77 ? 24.812 -2.577 -24.766 1.00 39.19 77 LYS A C 1
ATOM 613 O O . LYS A 1 77 ? 23.737 -3.181 -24.562 1.00 39.19 77 LYS A O 1
#

Sequence (77 aa):
MEFKEQLKEMQAIISEKKWLGVLATRSGVEVRTVYNTFNSQSYDEIKGARLKVYKEAIKMVDEIKSLPAQSAEVLSK